Protein AF-A0A9Q1BBX5-F1 (afdb_monomer)

Structure (mmCIF, N/CA/C/O backbone):
data_AF-A0A9Q1BBX5-F1
#
_entry.id   AF-A0A9Q1BBX5-F1
#
loop_
_atom_site.group_PDB
_atom_site.id
_atom_site.type_symbol
_atom_site.label_atom_id
_atom_site.label_alt_id
_atom_site.label_comp_id
_atom_site.label_asym_id
_atom_site.label_entity_id
_atom_site.label_seq_id
_atom_site.pdbx_PDB_ins_code
_atom_site.Cartn_x
_atom_site.Cartn_y
_atom_site.Cartn_z
_atom_site.occupancy
_atom_site.B_iso_or_equiv
_atom_site.auth_seq_id
_atom_site.auth_comp_id
_atom_site.auth_asym_id
_atom_site.auth_atom_id
_atom_site.pdbx_PDB_model_num
ATOM 1 N N . MET A 1 1 ? 1.576 -12.880 7.435 1.00 61.22 1 MET A N 1
ATOM 2 C CA 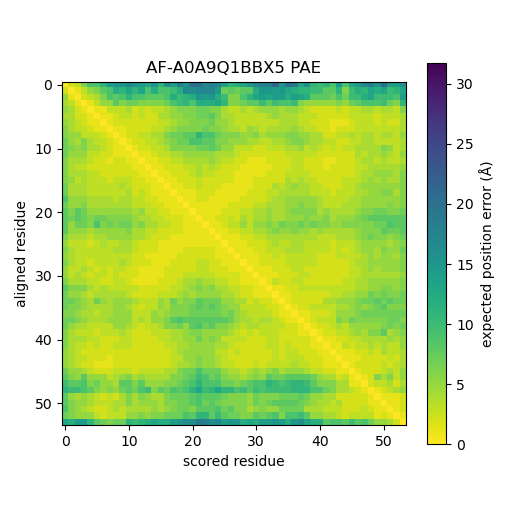. MET A 1 1 ? 1.943 -12.620 6.025 1.00 61.22 1 MET A CA 1
ATOM 3 C C . MET A 1 1 ? 2.123 -11.133 5.720 1.00 61.22 1 MET A C 1
ATOM 5 O O . MET A 1 1 ? 3.103 -10.805 5.077 1.00 61.22 1 MET A O 1
ATOM 9 N N . GLY A 1 2 ? 1.292 -10.215 6.240 1.00 65.25 2 GLY A N 1
ATOM 10 C CA . GLY A 1 2 ? 1.430 -8.770 5.953 1.00 65.25 2 GLY A CA 1
ATOM 11 C C . GLY A 1 2 ? 2.777 -8.108 6.305 1.00 65.25 2 GLY A C 1
ATOM 12 O O . GLY A 1 2 ? 3.081 -7.056 5.767 1.00 65.25 2 GLY A O 1
ATOM 13 N N . LYS A 1 3 ? 3.609 -8.728 7.157 1.00 74.12 3 LYS A N 1
ATOM 14 C CA . LYS A 1 3 ? 4.970 -8.253 7.487 1.00 74.12 3 LYS A CA 1
ATOM 15 C C . LYS A 1 3 ? 6.023 -8.538 6.400 1.00 74.12 3 LYS A C 1
ATOM 17 O O . LYS A 1 3 ? 7.152 -8.099 6.550 1.00 74.12 3 LYS A O 1
ATOM 22 N N . MET A 1 4 ? 5.684 -9.326 5.376 1.00 83.56 4 MET A N 1
ATOM 23 C CA . MET A 1 4 ? 6.617 -9.812 4.344 1.00 83.56 4 MET A CA 1
ATOM 24 C C . MET A 1 4 ? 6.391 -9.142 2.980 1.00 83.56 4 MET A C 1
ATOM 26 O O . MET A 1 4 ? 6.925 -9.604 1.981 1.00 83.56 4 MET A O 1
ATOM 30 N N . VAL A 1 5 ? 5.538 -8.118 2.922 1.00 88.00 5 VAL A N 1
ATOM 31 C CA . VAL A 1 5 ? 5.205 -7.417 1.678 1.00 88.00 5 VAL A CA 1
ATOM 32 C C . VAL A 1 5 ? 6.210 -6.293 1.505 1.00 88.00 5 VAL A C 1
ATOM 34 O O . VAL A 1 5 ? 6.322 -5.465 2.402 1.00 88.00 5 VAL A O 1
ATOM 37 N N . ASN A 1 6 ? 6.937 -6.297 0.394 1.00 90.62 6 ASN A N 1
ATOM 38 C CA . ASN A 1 6 ? 8.084 -5.421 0.202 1.00 90.62 6 ASN A CA 1
ATOM 39 C C . ASN A 1 6 ? 7.690 -4.010 -0.243 1.00 90.62 6 ASN A C 1
ATOM 41 O O . ASN A 1 6 ? 6.556 -3.730 -0.639 1.00 90.62 6 ASN A O 1
ATOM 45 N N . ASP A 1 7 ? 8.665 -3.116 -0.140 1.00 90.38 7 ASP A N 1
ATOM 46 C CA . ASP A 1 7 ? 8.526 -1.713 -0.478 1.00 90.38 7 ASP A CA 1
ATOM 47 C C . ASP A 1 7 ? 8.728 -1.467 -1.981 1.00 90.38 7 ASP A C 1
ATOM 49 O O . ASP A 1 7 ? 9.771 -1.820 -2.528 1.00 90.38 7 ASP A O 1
ATOM 53 N N . ASP A 1 8 ? 7.763 -0.809 -2.626 1.00 89.25 8 ASP A N 1
ATOM 54 C CA . ASP A 1 8 ? 7.935 -0.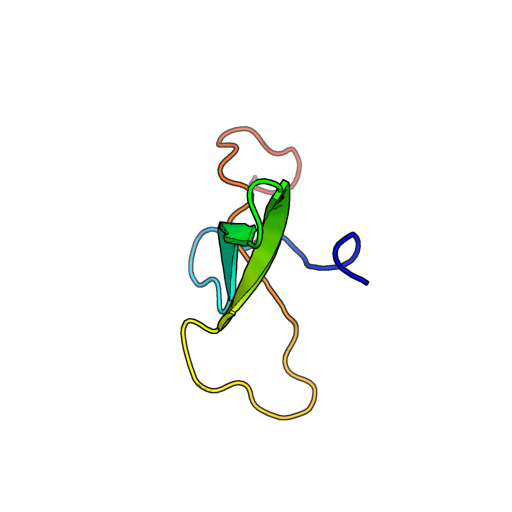227 -3.964 1.00 89.25 8 ASP A CA 1
ATOM 55 C C . ASP A 1 8 ? 7.201 1.117 -4.051 1.00 89.25 8 ASP A C 1
ATOM 57 O O . ASP A 1 8 ? 5.976 1.198 -3.957 1.00 89.25 8 ASP A O 1
ATOM 61 N N . ARG A 1 9 ? 7.969 2.197 -4.230 1.00 85.50 9 ARG A N 1
ATOM 62 C CA . ARG A 1 9 ? 7.443 3.559 -4.405 1.00 85.50 9 ARG A CA 1
ATOM 63 C C . ARG A 1 9 ? 7.107 3.886 -5.860 1.00 85.50 9 ARG A C 1
ATOM 65 O O . ARG A 1 9 ? 6.321 4.796 -6.111 1.00 85.50 9 ARG A O 1
ATOM 72 N N . ILE A 1 10 ? 7.762 3.225 -6.809 1.00 86.69 10 ILE A N 1
ATOM 73 C CA . ILE A 1 10 ? 7.702 3.574 -8.228 1.00 86.69 10 ILE A CA 1
ATOM 74 C C . ILE A 1 10 ? 6.493 2.896 -8.865 1.00 86.69 10 ILE A C 1
ATOM 76 O O . ILE A 1 10 ? 5.738 3.556 -9.580 1.00 86.69 10 ILE A O 1
ATOM 80 N N . GLN A 1 11 ? 6.286 1.603 -8.595 1.00 88.25 11 GLN A N 1
ATOM 81 C CA . GLN A 1 11 ? 5.215 0.841 -9.233 1.00 88.25 11 GLN A CA 1
ATOM 82 C C . GLN A 1 11 ? 4.514 -0.181 -8.314 1.00 88.25 11 GLN A C 1
ATOM 84 O O . GLN A 1 11 ? 4.328 -1.341 -8.711 1.00 88.25 11 GLN A O 1
ATOM 89 N N . PRO A 1 12 ? 4.003 0.247 -7.140 1.00 91.81 12 PRO A N 1
ATOM 90 C CA . PRO A 1 12 ? 3.321 -0.654 -6.218 1.00 91.81 12 PRO A CA 1
ATOM 91 C C . PRO A 1 12 ? 2.131 -1.354 -6.883 1.00 91.81 12 PRO A C 1
ATOM 93 O O . PRO A 1 12 ? 1.402 -0.773 -7.694 1.00 91.81 12 PRO A O 1
ATOM 96 N N . ASN A 1 13 ? 1.906 -2.617 -6.525 1.00 93.69 13 ASN A N 1
ATOM 97 C CA . ASN A 1 13 ? 0.743 -3.388 -6.967 1.00 93.69 13 ASN A CA 1
ATOM 98 C C . ASN A 1 13 ? -0.321 -3.545 -5.873 1.00 93.69 13 ASN A C 1
ATOM 100 O O . ASN A 1 13 ? -1.447 -3.935 -6.182 1.00 93.69 13 ASN A O 1
ATOM 104 N N . PHE A 1 14 ? -0.007 -3.148 -4.637 1.00 94.12 14 PHE A N 1
ATOM 105 C CA . PHE A 1 14 ? -0.948 -3.040 -3.528 1.00 94.12 14 PHE A CA 1
ATOM 106 C C . PHE A 1 14 ? -0.900 -1.668 -2.860 1.00 94.12 14 PHE A C 1
ATOM 108 O O . PHE A 1 14 ?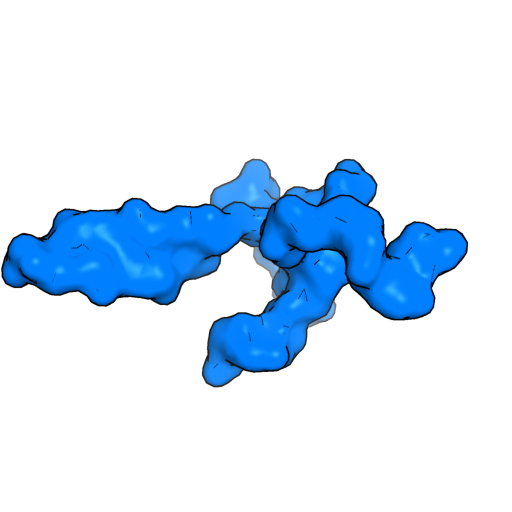 0.089 -0.938 -2.924 1.00 94.12 14 PHE A O 1
ATOM 115 N N . LYS A 1 15 ? -1.978 -1.343 -2.147 1.00 92.75 15 LYS A N 1
ATOM 116 C CA . LYS A 1 15 ? -2.036 -0.222 -1.211 1.00 92.75 15 LYS A CA 1
ATOM 117 C C . LYS A 1 15 ? -2.539 -0.695 0.144 1.00 92.75 15 LYS A C 1
ATOM 119 O O . LYS A 1 15 ? -3.494 -1.466 0.230 1.00 92.75 15 LYS A O 1
ATOM 124 N N . MET A 1 16 ? -1.908 -0.193 1.200 1.00 91.38 16 MET A N 1
ATOM 125 C CA . MET A 1 16 ? -2.352 -0.403 2.571 1.00 91.38 16 MET A CA 1
ATOM 126 C C . MET A 1 16 ? -3.450 0.606 2.925 1.00 91.38 16 MET A C 1
ATOM 128 O O . MET A 1 16 ? -3.288 1.811 2.725 1.00 91.38 16 MET A O 1
ATOM 132 N N . VAL A 1 17 ? -4.583 0.116 3.423 1.00 92.50 17 VAL A N 1
ATOM 133 C CA . VAL A 1 17 ? -5.751 0.930 3.778 1.00 92.50 17 VAL A CA 1
ATOM 134 C C . VAL A 1 17 ? -6.267 0.495 5.141 1.00 92.50 17 VAL A C 1
ATOM 136 O O . VAL A 1 17 ? -6.487 -0.693 5.382 1.00 92.50 17 VAL A O 1
ATOM 139 N N . THR A 1 18 ? -6.495 1.465 6.024 1.00 93.88 18 THR A N 1
ATOM 140 C CA . THR A 1 18 ? -7.214 1.231 7.277 1.00 93.88 18 THR A CA 1
ATOM 141 C C . THR A 1 18 ? -8.708 1.342 7.018 1.00 93.88 18 THR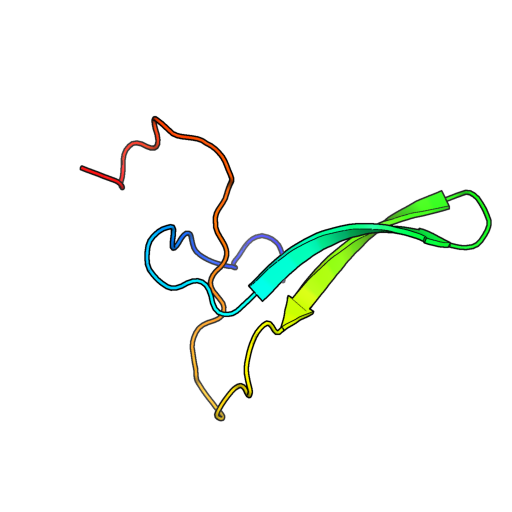 A C 1
ATOM 143 O O . THR A 1 18 ? -9.193 2.401 6.622 1.00 93.88 18 THR A O 1
ATOM 146 N N . VAL A 1 19 ? -9.444 0.261 7.253 1.00 96.12 19 VAL A N 1
ATOM 147 C CA . VAL A 1 19 ? -10.905 0.215 7.120 1.00 96.12 19 VAL A CA 1
ATOM 148 C C . VAL A 1 19 ? -11.546 -0.018 8.483 1.00 96.12 19 VAL A C 1
ATOM 150 O O . VAL A 1 19 ? -11.040 -0.787 9.298 1.00 96.12 19 VAL A O 1
ATOM 153 N N . ILE A 1 20 ? -12.666 0.653 8.754 1.00 96.81 20 ILE A N 1
ATOM 154 C CA . ILE A 1 20 ? -13.423 0.445 9.991 1.00 96.81 20 ILE A CA 1
ATOM 155 C C . ILE A 1 20 ? -14.509 -0.593 9.728 1.00 96.81 20 ILE A C 1
ATOM 157 O O . ILE A 1 20 ? -15.453 -0.343 8.984 1.00 96.81 20 ILE A O 1
ATOM 161 N N . VAL A 1 21 ? -14.399 -1.751 10.374 1.00 95.94 21 VAL A N 1
ATOM 162 C CA . VAL A 1 21 ? -15.387 -2.832 10.297 1.00 95.94 21 VAL A CA 1
ATOM 163 C C . VAL A 1 21 ? -15.905 -3.088 11.703 1.00 95.94 21 VAL A C 1
ATOM 165 O O . VAL A 1 21 ? -15.125 -3.316 12.621 1.00 95.94 21 VAL A O 1
ATOM 168 N N . LYS A 1 22 ? -17.229 -3.006 11.899 1.00 96.31 22 LYS A N 1
ATOM 169 C CA . LYS A 1 22 ? -17.881 -3.176 13.216 1.00 96.31 22 LYS A CA 1
ATOM 170 C C . LYS A 1 22 ? -17.259 -2.299 14.320 1.00 96.31 22 LYS A C 1
ATOM 172 O O . LYS A 1 22 ? -17.034 -2.758 15.435 1.00 96.31 22 LYS A O 1
ATOM 177 N N . LYS A 1 23 ? -16.986 -1.028 13.999 1.00 96.31 23 LYS A N 1
ATOM 178 C CA . LYS A 1 23 ? -16.321 -0.042 14.880 1.00 96.31 23 LYS A CA 1
ATOM 179 C C . LYS A 1 23 ? -14.873 -0.388 15.268 1.00 96.31 23 LYS A C 1
ATOM 181 O O . LYS A 1 23 ? -14.315 0.277 16.132 1.00 96.31 23 LYS A O 1
ATOM 186 N N . GLN A 1 24 ? -14.252 -1.380 14.631 1.00 97.12 24 GLN A N 1
ATOM 187 C CA . GLN A 1 24 ? -12.857 -1.749 14.865 1.00 97.12 24 GLN A CA 1
ATOM 188 C C . GLN A 1 24 ? -11.996 -1.435 13.630 1.00 97.12 24 GLN A C 1
ATOM 190 O O . GLN A 1 24 ? -12.405 -1.752 12.505 1.00 97.12 24 GLN A O 1
ATOM 195 N N . PRO A 1 25 ? -10.817 -0.809 13.802 1.00 97.06 25 PRO A N 1
ATOM 196 C CA . PRO A 1 25 ? -9.898 -0.557 12.702 1.00 97.06 25 PRO A CA 1
ATOM 197 C C . PRO A 1 25 ? -9.198 -1.845 12.266 1.00 97.06 25 PRO A C 1
ATOM 199 O O . PRO A 1 25 ? -8.661 -2.585 13.085 1.00 97.06 25 PRO A O 1
ATOM 202 N N . HIS A 1 26 ? -9.179 -2.084 10.959 1.00 94.69 26 HIS A N 1
ATOM 203 C CA . HIS A 1 26 ? -8.496 -3.205 10.330 1.00 94.69 26 HIS A CA 1
ATOM 204 C C . HIS A 1 26 ? -7.532 -2.675 9.280 1.00 94.69 26 HIS A C 1
ATOM 206 O O . HIS A 1 26 ? -7.888 -1.816 8.474 1.00 94.69 26 HIS A O 1
ATOM 212 N N . LEU A 1 27 ? -6.313 -3.199 9.289 1.00 92.38 27 LEU A N 1
ATOM 213 C CA . LEU A 1 27 ? -5.308 -2.881 8.290 1.00 92.38 27 LEU A CA 1
ATOM 214 C C . LEU A 1 27 ? -5.404 -3.896 7.150 1.00 92.38 27 LEU A C 1
ATOM 216 O O . LEU A 1 27 ? -5.171 -5.088 7.357 1.00 92.38 27 LEU A O 1
ATOM 220 N N . CYS A 1 28 ? -5.755 -3.426 5.959 1.00 92.31 28 CYS A N 1
ATOM 221 C CA . CYS A 1 28 ? -5.992 -4.262 4.788 1.00 92.31 28 CYS A CA 1
ATOM 222 C C . CYS A 1 28 ? -5.059 -3.876 3.636 1.00 92.31 28 CYS A C 1
ATOM 224 O O . CYS A 1 28 ? -4.652 -2.722 3.508 1.00 92.31 28 CYS A O 1
ATOM 226 N N . LEU A 1 29 ? -4.743 -4.851 2.784 1.00 91.25 29 LEU A N 1
ATOM 227 C CA . LEU A 1 29 ? -4.037 -4.646 1.521 1.00 91.25 29 LEU A CA 1
ATOM 228 C C . LEU A 1 29 ? -5.033 -4.822 0.380 1.00 91.25 29 LEU A C 1
ATOM 230 O O . LEU A 1 29 ? -5.699 -5.852 0.296 1.00 91.25 29 LEU A O 1
ATOM 234 N N . PHE A 1 30 ? -5.116 -3.825 -0.493 1.00 93.25 30 PHE A N 1
ATOM 235 C CA . PHE A 1 30 ? -5.962 -3.856 -1.683 1.00 93.25 30 PHE A CA 1
ATOM 236 C C . PHE A 1 30 ? -5.095 -3.844 -2.935 1.00 93.25 30 PHE A C 1
ATOM 238 O O . 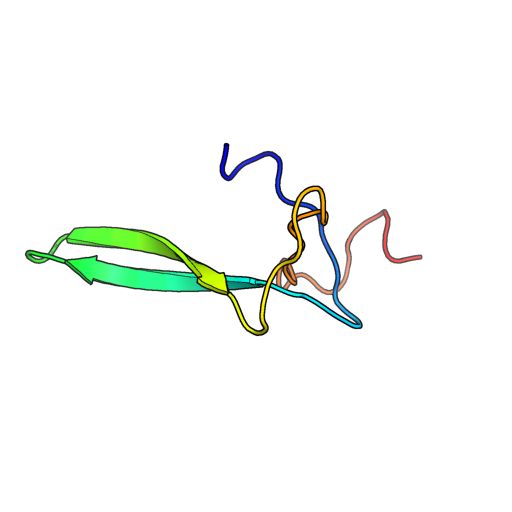PHE A 1 30 ? -4.149 -3.059 -3.015 1.00 93.25 30 PHE A O 1
ATOM 245 N N . ALA A 1 31 ? -5.414 -4.715 -3.892 1.00 94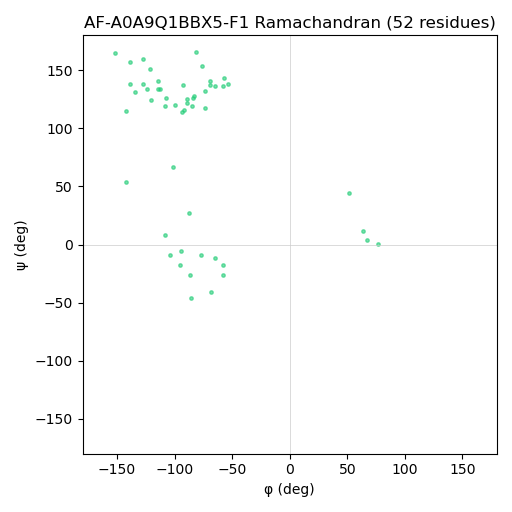.25 31 ALA A N 1
ATOM 246 C CA . ALA A 1 31 ? -4.731 -4.761 -5.177 1.00 94.25 31 ALA A CA 1
ATOM 247 C C . ALA A 1 31 ? -5.079 -3.513 -6.002 1.00 94.25 31 ALA A C 1
ATOM 249 O O . ALA A 1 31 ? -6.232 -3.085 -6.040 1.00 94.25 31 ALA A O 1
ATOM 250 N N . LEU A 1 32 ? -4.073 -2.928 -6.647 1.00 92.69 32 LEU A N 1
ATOM 251 C CA . LEU A 1 32 ? -4.220 -1.775 -7.543 1.00 92.69 32 LEU A CA 1
ATOM 252 C C . LEU A 1 32 ? -4.351 -2.188 -9.014 1.00 92.69 32 LEU A C 1
ATOM 254 O O . LEU A 1 32 ? -4.760 -1.387 -9.849 1.00 92.69 32 LEU A O 1
ATOM 258 N N . LYS A 1 33 ? -3.962 -3.424 -9.327 1.00 92.44 33 LYS A N 1
ATOM 259 C CA . LYS A 1 33 ? -3.975 -4.038 -10.655 1.00 92.44 33 LYS A CA 1
ATOM 260 C C . LYS A 1 33 ? -4.134 -5.547 -10.508 1.00 92.44 33 LYS A C 1
ATOM 262 O O . LYS A 1 33 ? -3.926 -6.080 -9.416 1.00 92.44 33 LYS A O 1
ATOM 267 N N . ASP A 1 34 ? -4.467 -6.218 -11.604 1.00 93.62 34 ASP A N 1
ATOM 268 C CA . ASP A 1 34 ? -4.510 -7.677 -11.641 1.00 93.62 34 ASP A CA 1
ATOM 269 C C . ASP A 1 34 ? -3.145 -8.264 -11.267 1.00 93.62 34 ASP A C 1
ATOM 271 O O . ASP A 1 34 ? -2.092 -7.784 -11.698 1.00 93.62 34 ASP A O 1
ATOM 275 N N . ILE A 1 35 ? -3.171 -9.303 -10.434 1.00 90.75 35 ILE A N 1
ATOM 276 C CA . ILE A 1 35 ? -1.973 -9.952 -9.909 1.00 90.75 35 ILE A CA 1
ATOM 277 C C . ILE A 1 35 ? -1.843 -11.313 -10.572 1.00 90.75 35 ILE A C 1
ATOM 279 O O . ILE A 1 35 ? -2.715 -12.172 -10.435 1.00 90.75 35 ILE A O 1
ATOM 283 N N . LEU A 1 36 ? -0.740 -11.514 -11.285 1.00 91.88 36 LEU A N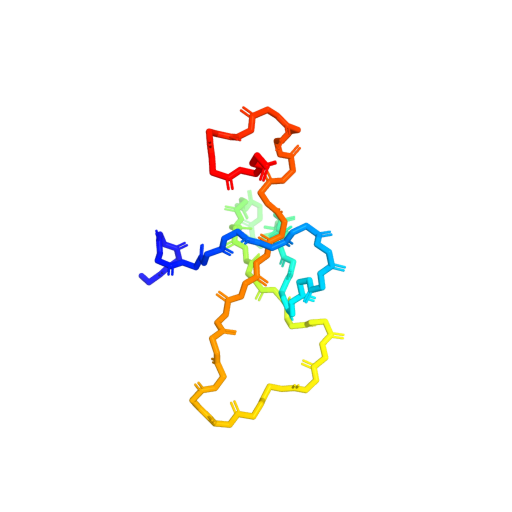 1
ATOM 284 C CA . LEU A 1 36 ? -0.443 -12.804 -11.885 1.00 91.88 36 LEU A CA 1
ATOM 285 C C . LEU A 1 36 ? 0.057 -13.784 -10.810 1.00 91.88 36 LEU A C 1
ATOM 287 O O . LEU A 1 36 ? 0.637 -13.374 -9.797 1.00 91.88 36 LEU A O 1
ATOM 291 N N . PRO A 1 37 ? -0.130 -15.100 -11.006 1.00 91.25 37 PRO A N 1
ATOM 292 C CA . PRO A 1 37 ? 0.439 -16.095 -10.109 1.00 91.25 37 PRO A CA 1
ATOM 293 C C . PRO A 1 37 ? 1.948 -15.896 -9.952 1.00 91.25 37 PRO A C 1
ATOM 295 O O . PRO A 1 37 ? 2.654 -15.680 -10.935 1.00 91.25 37 PRO A O 1
ATOM 298 N N . LYS A 1 38 ? 2.441 -16.025 -8.715 1.00 89.12 38 LYS A N 1
ATOM 299 C CA . LYS A 1 38 ? 3.857 -15.841 -8.337 1.00 89.12 38 LYS A CA 1
ATOM 300 C C . LYS A 1 38 ? 4.388 -14.406 -8.466 1.00 89.12 38 LYS A C 1
ATOM 302 O O . LYS A 1 38 ? 5.572 -14.202 -8.217 1.00 89.12 38 LYS A O 1
ATOM 307 N N . SER A 1 39 ? 3.557 -13.421 -8.812 1.00 88.31 39 SER A N 1
ATOM 308 C CA . SER A 1 39 ? 3.957 -12.019 -8.699 1.00 88.31 39 SER A CA 1
ATOM 309 C C . SER A 1 39 ? 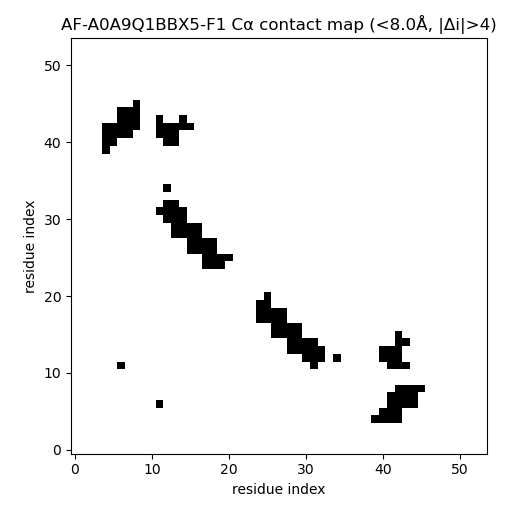4.188 -11.648 -7.237 1.00 88.31 39 SER A C 1
ATOM 311 O O . SER A 1 39 ? 3.407 -12.008 -6.355 1.00 88.31 39 SER A O 1
ATOM 313 N N . GLU A 1 40 ? 5.269 -10.918 -6.990 1.00 89.56 40 GLU A N 1
ATOM 314 C CA . GLU A 1 40 ? 5.584 -10.394 -5.670 1.00 89.56 40 GLU A CA 1
ATOM 315 C C . GLU A 1 40 ? 4.588 -9.301 -5.274 1.00 89.56 40 GLU A C 1
ATOM 317 O O . GLU A 1 40 ? 4.174 -8.496 -6.106 1.00 89.56 40 GLU A O 1
ATOM 322 N N . LEU A 1 41 ? 4.187 -9.274 -4.004 1.00 90.56 41 LEU A N 1
ATOM 323 C CA . LEU A 1 41 ? 3.309 -8.238 -3.469 1.00 90.56 41 LEU A CA 1
ATOM 324 C C . LEU A 1 41 ? 4.175 -7.087 -2.951 1.00 90.56 41 LEU A C 1
ATOM 326 O O . LEU A 1 41 ? 5.047 -7.303 -2.107 1.00 90.56 41 LEU A O 1
ATOM 330 N N . GLN A 1 42 ? 3.914 -5.875 -3.429 1.00 92.69 42 GLN A N 1
ATOM 331 C CA . GLN A 1 42 ? 4.678 -4.677 -3.104 1.00 92.69 42 GLN A CA 1
ATOM 332 C C . GLN A 1 42 ? 3.745 -3.477 -2.892 1.00 92.69 42 GLN A C 1
ATOM 334 O O . GLN A 1 42 ? 2.784 -3.270 -3.643 1.00 92.69 42 GLN A O 1
ATOM 339 N N . PHE A 1 43 ? 4.019 -2.669 -1.869 1.00 92.75 43 PHE A N 1
ATOM 340 C CA . PHE A 1 43 ? 3.302 -1.415 -1.618 1.00 92.75 43 PHE A CA 1
ATOM 341 C C . PHE A 1 43 ? 4.265 -0.309 -1.190 1.00 92.75 43 PHE A C 1
ATOM 343 O O . PHE A 1 43 ? 5.338 -0.577 -0.660 1.00 92.75 43 PHE A O 1
ATOM 350 N N . ASP A 1 44 ? 3.867 0.946 -1.384 1.00 90.94 44 ASP A N 1
ATOM 351 C CA . ASP A 1 44 ? 4.631 2.083 -0.873 1.00 90.94 44 ASP A CA 1
ATOM 352 C C . ASP A 1 44 ? 4.452 2.177 0.647 1.00 90.94 44 ASP A C 1
ATOM 354 O O . ASP A 1 44 ? 3.345 2.421 1.137 1.00 90.94 44 ASP A O 1
ATOM 358 N N . TYR A 1 45 ? 5.544 2.037 1.400 1.00 91.62 45 TYR A N 1
ATOM 359 C CA . TYR A 1 45 ? 5.528 2.189 2.858 1.00 91.62 45 TYR A CA 1
ATOM 360 C C . TYR A 1 45 ? 5.180 3.616 3.320 1.00 91.62 45 TYR A C 1
ATOM 362 O O . TYR A 1 45 ? 4.958 3.849 4.507 1.00 91.62 45 TYR A O 1
ATOM 370 N N . GLY A 1 46 ? 5.169 4.597 2.414 1.00 88.06 46 GLY A N 1
ATOM 371 C CA . GLY A 1 46 ? 4.830 5.992 2.695 1.00 88.06 46 GLY A CA 1
ATOM 372 C C . GLY A 1 46 ? 5.940 6.778 3.398 1.00 88.06 46 GLY A C 1
ATOM 373 O O . GLY A 1 46 ? 5.784 7.969 3.665 1.00 88.06 46 GLY A O 1
ATOM 374 N N . VAL A 1 47 ? 7.085 6.146 3.674 1.00 89.19 47 VAL A N 1
ATOM 375 C CA . VAL A 1 47 ? 8.233 6.771 4.344 1.00 89.19 47 VAL A CA 1
ATOM 376 C C . VAL A 1 47 ? 9.280 7.176 3.313 1.00 89.19 47 VAL A C 1
ATOM 378 O O . VAL A 1 47 ? 9.811 6.344 2.581 1.00 89.19 47 VAL A O 1
ATOM 381 N N . LYS A 1 48 ? 9.608 8.469 3.243 1.00 83.06 48 LYS A N 1
ATOM 382 C CA . LYS A 1 48 ? 10.542 8.987 2.228 1.00 83.06 48 LYS A CA 1
ATOM 383 C C . LYS A 1 48 ? 11.984 8.503 2.430 1.00 83.06 48 LYS A C 1
ATOM 385 O O . LYS A 1 48 ? 12.636 8.172 1.447 1.00 83.06 48 LYS A O 1
ATOM 390 N N . SER A 1 49 ? 12.476 8.449 3.668 1.00 86.31 49 SER A N 1
ATOM 391 C CA . SER A 1 49 ? 13.882 8.156 3.991 1.00 86.31 49 SER A CA 1
ATOM 392 C C . SER A 1 49 ? 14.086 6.705 4.443 1.00 86.31 49 SER A C 1
ATOM 394 O O . SER A 1 49 ? 14.397 6.447 5.607 1.00 86.31 49 SER A O 1
ATOM 396 N N . LEU A 1 50 ? 13.879 5.748 3.538 1.00 89.19 50 LEU A N 1
ATOM 397 C CA . LEU A 1 50 ? 14.156 4.337 3.823 1.00 89.19 50 LEU A CA 1
ATOM 398 C C . LEU A 1 50 ? 15.587 3.969 3.390 1.00 89.19 50 LEU A C 1
ATOM 400 O O . LEU A 1 50 ? 15.997 4.368 2.299 1.00 89.19 50 LEU A O 1
ATOM 404 N N . PRO A 1 51 ? 16.348 3.197 4.195 1.00 89.44 51 PRO A N 1
ATOM 405 C CA . PRO A 1 51 ? 17.755 2.885 3.917 1.00 89.44 51 PRO A CA 1
ATOM 406 C C . PRO A 1 51 ? 18.028 2.195 2.573 1.00 89.44 51 PRO A C 1
ATOM 408 O O . PRO A 1 51 ? 19.135 2.315 2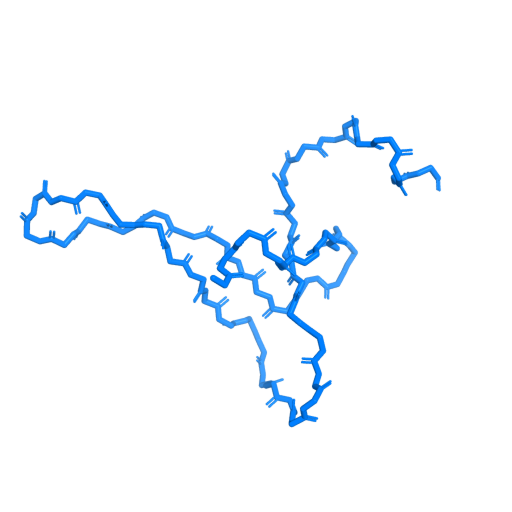.052 1.00 89.44 51 PRO A O 1
ATOM 411 N N . TRP A 1 52 ? 17.041 1.474 2.034 1.00 88.38 52 TRP A N 1
ATOM 412 C CA . TRP A 1 52 ? 17.131 0.713 0.783 1.00 88.38 52 TRP A CA 1
ATOM 413 C C . TRP A 1 52 ? 16.628 1.471 -0.457 1.00 88.38 52 TRP A C 1
ATOM 415 O O . TRP A 1 52 ? 16.783 0.966 -1.561 1.00 88.38 52 TRP A O 1
ATOM 425 N N . ARG A 1 53 ? 16.059 2.678 -0.312 1.00 86.50 53 ARG A N 1
ATOM 426 C CA . ARG A 1 53 ? 15.597 3.530 -1.432 1.00 86.50 53 ARG A CA 1
ATOM 427 C C . ARG A 1 53 ? 16.710 4.440 -1.996 1.00 86.50 53 ARG A C 1
ATOM 429 O O . ARG A 1 53 ? 16.412 5.548 -2.437 1.00 86.50 53 ARG A O 1
ATOM 436 N N . LYS A 1 54 ? 17.977 4.028 -1.880 1.00 74.50 54 LYS A N 1
ATOM 437 C CA . LYS A 1 54 ? 19.131 4.815 -2.350 1.00 74.50 54 LYS A CA 1
ATOM 438 C C . LYS A 1 54 ? 19.237 4.817 -3.866 1.00 74.50 54 LYS A C 1
ATOM 440 O O . LYS A 1 54 ? 19.006 3.742 -4.457 1.00 74.50 54 LYS A O 1
#

Nearest PDB structures (foldseek):
  4ldg-assembly1_A  TM=8.601E-01  e=1.888E-02  Cryptosporidium parvum Iowa II
  7bre-assembly1_B  TM=8.957E-01  e=3.245E-02  Homo sapiens
  4z4p-assembly1_A  TM=8.927E-01  e=1.027E-01  Homo sapiens
  7w67-assembly1_C  TM=7.959E-01  e=7.317E-02  Homo sapiens
  5ht6-assembly1_A  TM=6.925E-01  e=3.035E-01  Homo sapiens

Radius of gyration: 12.63 Å; Cα contacts (8 Å, |Δi|>4): 65; chains: 1; bounding box: 37×25×27 Å

Foldseek 3Di:
DVVPQAEDPPDAQWEWDWDQDPNDTDTDIDGPDDDDPPDGHYDHPVDPDDPPPD

InterPro domains:
  IPR001214 SET domain [PF00856] (4-46)
  IPR046341 SET domain superfamily [G3DSA:2.170.270.10] (1-53)
  IPR046341 SET domain superfamily [SSF82199] (11-48)
  IPR051760 Histone-lysine N-methyltransferase KMT5A [PTHR46167] (2-48)

Secondary structure (DSSP, 8-state):
-GGGPEE-SSS-SEEEEEEEETTEEEEEEEESS---TTPPPEE--S-S--TT--

Solvent-accessible surface area (backbone atoms only — not comparable to full-atom values): 3697 Å² total; per-residue (Å²): 114,85,89,73,54,43,79,28,82,87,74,45,45,31,44,81,44,81,43,76,54,96,92,39,84,41,84,42,78,44,73,75,54,92,79,59,90,91,61,83,61,23,24,55,80,84,63,88,90,47,91,84,77,115

Sequence (54 aa):
MGKMVNDDRIQPNFKMVTVIVKKQPHLCLFALKDILPKSELQFDYGVKSLPWRK

pLDDT: mean 89.62, std 6.9, range [61.22, 97.12]

Mean predicted aligned error: 4.36 Å

Organism: Holothuria leucospilota (NCBI:txid206669)